Protein AF-A0A9D2L223-F1 (afdb_monomer_lite)

pLDDT: mean 94.82, std 2.97, range [83.81, 98.12]

Secondary structure (DSSP, 8-state):
--EEEEEE-TT-PEEEEEE-SSS-EEEEEESS--HHHHHHHHHHHTT-TT---EEEE--

Foldseek 3Di:
DWEWEWDADPVRKIKIWIDPPPPDIDIDIDDPDDPVRVVVVVCVVVVVPPPDYHYHYPD

Sequence (59 aa):
MKIIFYYYNSTGTLFLSYSDGNGGYADEAYVFYTLRQAIQKFRREYGLQRKHIRVIKLY

Radius of gyration: 10.93 Å; chains: 1; bounding box: 20×21×30 Å

Structure (mmCIF, N/CA/C/O backbone):
data_AF-A0A9D2L223-F1
#
_entry.id   AF-A0A9D2L223-F1
#
loop_
_atom_site.group_PDB
_atom_site.id
_atom_site.type_symbol
_atom_site.label_atom_id
_atom_site.label_alt_id
_atom_site.label_comp_id
_atom_site.label_asym_id
_atom_site.label_entity_id
_atom_site.label_seq_id
_atom_site.pdbx_PDB_ins_code
_atom_site.Cartn_x
_atom_site.Cartn_y
_atom_site.Cartn_z
_atom_site.occupancy
_atom_site.B_iso_or_equiv
_atom_site.auth_seq_id
_atom_site.auth_comp_id
_atom_site.auth_asym_id
_atom_site.auth_atom_id
_atom_site.pdbx_PDB_model_num
ATOM 1 N N . MET A 1 1 ? 3.532 -5.337 -16.403 1.00 87.00 1 MET A N 1
ATOM 2 C CA . MET A 1 1 ? 2.217 -4.722 -16.076 1.00 87.00 1 MET A CA 1
ATOM 3 C C . MET A 1 1 ? 2.275 -4.282 -14.626 1.00 87.00 1 MET A C 1
ATOM 5 O O . MET A 1 1 ? 2.662 -5.095 -13.807 1.00 87.00 1 MET A O 1
ATOM 9 N N . LYS A 1 2 ? 1.921 -3.030 -14.307 1.00 94.62 2 LYS A N 1
ATOM 10 C CA . LYS A 1 2 ? 2.021 -2.516 -12.933 1.00 94.62 2 LYS A CA 1
ATOM 11 C C . LYS A 1 2 ? 0.797 -2.897 -12.102 1.00 94.62 2 LYS A C 1
ATOM 13 O O . LYS A 1 2 ? -0.322 -2.517 -12.464 1.00 94.62 2 LYS A O 1
ATOM 18 N N . ILE A 1 3 ? 1.011 -3.620 -11.010 1.00 97.00 3 ILE A N 1
ATOM 19 C CA . ILE A 1 3 ? -0.039 -4.126 -10.123 1.00 97.00 3 ILE A CA 1
ATOM 20 C C . ILE A 1 3 ? 0.344 -3.821 -8.677 1.00 97.00 3 ILE A C 1
ATOM 22 O O . ILE A 1 3 ? 1.501 -3.979 -8.306 1.00 97.00 3 ILE A O 1
ATOM 26 N N . ILE A 1 4 ? -0.629 -3.384 -7.884 1.00 97.44 4 ILE A N 1
ATOM 27 C CA . ILE A 1 4 ? -0.565 -3.371 -6.425 1.00 97.44 4 ILE A CA 1
ATOM 28 C C . ILE A 1 4 ? -1.579 -4.391 -5.924 1.00 97.44 4 ILE A C 1
ATOM 30 O O . ILE A 1 4 ? -2.779 -4.251 -6.164 1.00 97.44 4 ILE A O 1
ATOM 34 N N . PHE A 1 5 ? -1.101 -5.396 -5.216 1.00 97.56 5 PHE A N 1
ATOM 35 C CA . PHE A 1 5 ? -1.923 -6.267 -4.402 1.00 97.56 5 PHE A CA 1
ATOM 36 C C . PHE A 1 5 ? -2.072 -5.667 -3.013 1.00 97.56 5 PHE A C 1
ATOM 38 O O . PHE A 1 5 ? -1.127 -5.067 -2.499 1.00 97.56 5 PHE A O 1
ATOM 45 N N . TYR A 1 6 ? -3.243 -5.811 -2.402 1.00 98.00 6 TYR A N 1
ATOM 46 C CA . TYR A 1 6 ? -3.434 -5.369 -1.030 1.00 98.00 6 TYR A CA 1
ATOM 47 C C . TYR A 1 6 ? -4.273 -6.327 -0.200 1.00 98.00 6 TYR A C 1
ATOM 49 O O . TYR A 1 6 ? -5.158 -7.019 -0.712 1.00 98.00 6 TYR A O 1
ATOM 57 N N . TYR A 1 7 ? -4.010 -6.319 1.102 1.00 97.06 7 TYR A N 1
ATOM 58 C CA . TYR A 1 7 ? -4.828 -6.994 2.098 1.00 97.06 7 TYR A CA 1
ATOM 59 C C . TYR A 1 7 ? -4.715 -6.305 3.458 1.00 97.06 7 TYR A C 1
ATOM 61 O O . TYR A 1 7 ? -3.777 -5.549 3.715 1.00 97.06 7 TYR A O 1
ATOM 69 N N . TYR A 1 8 ? -5.686 -6.584 4.323 1.00 95.88 8 TYR A N 1
ATOM 70 C CA . TYR A 1 8 ? -5.643 -6.212 5.731 1.00 95.88 8 TYR A CA 1
ATOM 71 C C . TYR A 1 8 ? -5.338 -7.455 6.559 1.00 95.88 8 TYR A C 1
ATOM 73 O O . TYR A 1 8 ? -5.931 -8.508 6.323 1.00 95.88 8 TYR A O 1
ATOM 81 N N . ASN A 1 9 ? -4.420 -7.351 7.515 1.00 94.00 9 ASN A N 1
ATOM 82 C CA . ASN A 1 9 ? -4.226 -8.417 8.497 1.00 94.00 9 ASN A CA 1
ATOM 83 C C . ASN A 1 9 ? -5.260 -8.310 9.642 1.00 94.00 9 ASN A C 1
ATOM 85 O O . ASN A 1 9 ? -6.081 -7.391 9.685 1.00 94.00 9 ASN A O 1
ATOM 89 N N . SER A 1 10 ? -5.187 -9.230 10.608 1.00 93.31 10 SER A N 1
ATOM 90 C CA . SER A 1 10 ? -6.088 -9.271 11.771 1.00 93.31 10 SER A CA 1
ATOM 91 C C . SER A 1 10 ? -5.997 -8.044 12.685 1.00 93.31 10 SER A C 1
ATOM 93 O O . SER A 1 10 ? -6.942 -7.762 13.414 1.00 93.31 10 SER A O 1
ATOM 95 N N . THR 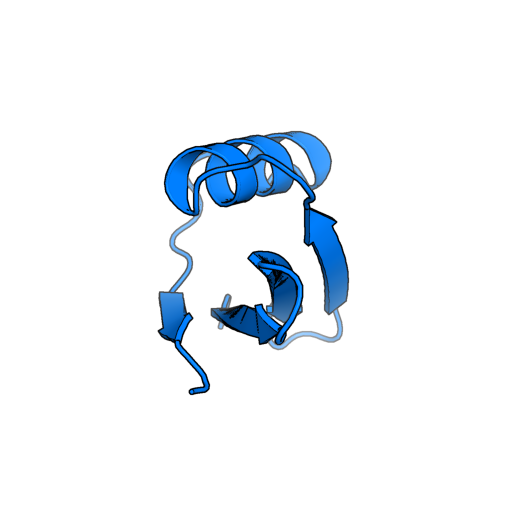A 1 11 ? -4.891 -7.297 12.640 1.00 92.50 11 THR A N 1
ATOM 96 C CA . THR A 1 11 ? -4.695 -6.071 13.427 1.00 92.50 11 THR A CA 1
ATOM 97 C C . THR A 1 11 ? -5.121 -4.807 12.677 1.00 92.50 11 THR A C 1
ATOM 99 O O . THR A 1 11 ? -4.935 -3.706 13.186 1.00 92.50 11 THR A O 1
ATOM 102 N N . GLY A 1 12 ? -5.671 -4.937 11.464 1.00 90.50 12 GLY A N 1
ATOM 103 C CA . GLY A 1 12 ? -6.088 -3.803 10.636 1.00 90.50 12 GLY A CA 1
ATOM 104 C C . GLY A 1 12 ? -4.940 -3.084 9.918 1.00 90.50 12 GLY A C 1
ATOM 105 O O . GLY A 1 12 ? -5.155 -2.014 9.348 1.00 90.50 12 GLY A O 1
ATOM 106 N N . THR A 1 13 ? -3.735 -3.657 9.906 1.00 96.12 13 THR A N 1
ATOM 107 C CA . THR A 1 13 ? -2.604 -3.148 9.121 1.00 96.12 13 THR A CA 1
ATOM 108 C C . THR A 1 13 ? -2.837 -3.444 7.646 1.00 96.12 13 THR A C 1
ATOM 110 O O . THR A 1 13 ? -3.126 -4.583 7.272 1.00 96.12 13 THR A O 1
ATOM 113 N N . LEU A 1 14 ? -2.696 -2.416 6.808 1.00 97.69 14 LEU A N 1
ATOM 114 C CA . LEU A 1 14 ? -2.802 -2.527 5.360 1.00 97.69 14 LEU A CA 1
ATOM 115 C C . LEU A 1 14 ? -1.437 -2.853 4.762 1.00 97.69 14 LEU A C 1
ATOM 117 O O . LEU A 1 14 ? -0.504 -2.065 4.891 1.00 97.69 14 LEU A O 1
ATOM 121 N N . PHE A 1 15 ? -1.350 -3.961 4.044 1.00 97.94 15 PHE A N 1
ATOM 122 C CA . PHE A 1 15 ? -0.168 -4.330 3.277 1.00 97.94 15 PHE A CA 1
ATOM 123 C C . PHE A 1 15 ? -0.397 -4.033 1.801 1.00 97.94 15 PHE A C 1
ATOM 125 O O . PHE A 1 15 ? -1.450 -4.382 1.261 1.00 97.94 15 PHE A O 1
ATOM 132 N N . LEU A 1 16 ? 0.582 -3.400 1.159 1.00 98.12 16 LEU A N 1
ATOM 133 C CA . LEU A 1 16 ? 0.654 -3.221 -0.287 1.00 98.12 16 LEU A CA 1
ATOM 134 C C . LEU A 1 16 ? 1.852 -4.004 -0.820 1.00 98.12 16 LEU A C 1
ATOM 136 O O . LEU A 1 16 ? 2.958 -3.828 -0.323 1.00 98.12 16 LEU A O 1
ATOM 140 N N . SER A 1 17 ? 1.630 -4.812 -1.851 1.00 97.00 17 SER A N 1
ATOM 141 C CA . SER A 1 17 ? 2.686 -5.495 -2.597 1.00 97.00 17 SER A CA 1
ATOM 142 C C . SER A 1 17 ? 2.633 -5.073 -4.056 1.00 97.00 17 SER A C 1
ATOM 144 O O . SER A 1 17 ? 1.611 -5.240 -4.727 1.00 97.00 17 SER A O 1
ATOM 146 N N . TYR A 1 18 ? 3.704 -4.465 -4.546 1.00 97.44 18 TYR A N 1
ATOM 147 C CA . TYR A 1 18 ? 3.801 -3.912 -5.889 1.00 97.44 18 TYR A CA 1
ATOM 148 C C . TYR A 1 18 ? 4.706 -4.754 -6.780 1.00 97.44 18 TYR A C 1
ATOM 150 O O . TYR A 1 18 ? 5.792 -5.160 -6.379 1.00 97.44 18 TYR A O 1
ATOM 158 N N . SER A 1 19 ? 4.294 -4.920 -8.036 1.00 95.19 19 SER A N 1
ATOM 159 C CA . SER A 1 19 ? 5.142 -5.436 -9.107 1.00 95.19 19 SER A CA 1
ATOM 160 C C . SER A 1 19 ? 4.921 -4.644 -10.390 1.00 95.19 19 SER A C 1
ATOM 162 O O . SER A 1 19 ? 3.780 -4.334 -10.750 1.00 95.19 19 SER A O 1
ATOM 164 N N . ASP A 1 20 ? 5.9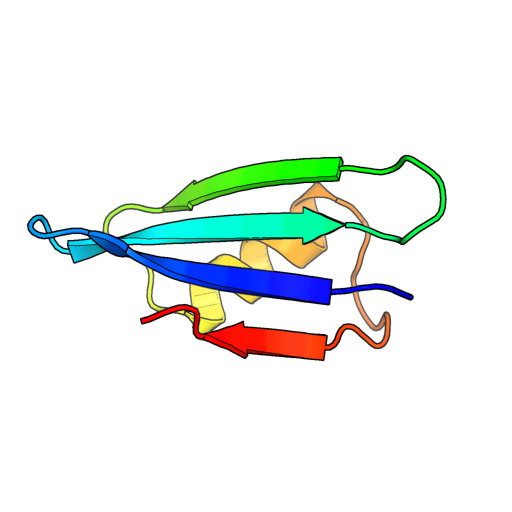94 -4.330 -11.115 1.00 94.12 20 ASP A N 1
ATOM 165 C CA . ASP A 1 20 ? 5.911 -3.709 -12.442 1.00 94.12 20 ASP A CA 1
ATOM 166 C C . ASP A 1 20 ? 5.936 -4.709 -13.613 1.00 94.12 20 ASP A C 1
ATOM 168 O O . ASP A 1 20 ? 5.627 -4.340 -14.758 1.00 94.12 20 ASP A O 1
ATOM 172 N N . GLY A 1 21 ? 6.208 -5.981 -13.312 1.00 89.44 21 GLY A N 1
ATOM 173 C CA . GLY A 1 21 ? 6.373 -7.079 -14.265 1.00 89.44 21 GLY A CA 1
ATOM 174 C C . GLY A 1 21 ? 7.736 -7.135 -14.966 1.00 89.44 21 GLY A C 1
ATOM 175 O O . GLY A 1 21 ? 7.917 -8.010 -15.803 1.00 89.44 21 GLY A O 1
ATOM 176 N N . ASN A 1 22 ? 8.673 -6.244 -14.631 1.00 91.06 22 ASN A N 1
ATOM 177 C CA . ASN A 1 22 ? 10.025 -6.154 -15.196 1.00 91.06 22 ASN A CA 1
ATOM 178 C C . ASN A 1 22 ? 11.111 -6.329 -14.114 1.00 91.06 22 ASN A C 1
ATOM 180 O O . ASN A 1 22 ? 12.230 -5.845 -14.264 1.00 91.06 22 ASN A O 1
ATOM 184 N N . GLY A 1 23 ? 10.774 -7.000 -13.009 1.00 86.75 23 GLY A N 1
ATOM 185 C CA . GLY A 1 23 ? 11.673 -7.206 -11.871 1.00 86.75 23 GLY A CA 1
ATOM 186 C C . GLY A 1 23 ? 11.648 -6.088 -10.824 1.00 86.75 23 GLY A C 1
ATOM 187 O O . GLY A 1 23 ? 12.292 -6.235 -9.791 1.00 86.75 23 GLY A O 1
ATOM 188 N N . GLY A 1 24 ? 10.887 -5.007 -11.031 1.00 89.81 24 GLY A N 1
ATOM 189 C CA . GLY A 1 24 ? 10.640 -3.998 -10.004 1.00 89.81 24 GLY A CA 1
ATOM 190 C C . GLY A 1 24 ? 9.575 -4.474 -9.018 1.00 89.81 24 GLY A C 1
ATOM 191 O O . GLY A 1 24 ? 8.431 -4.717 -9.415 1.00 89.81 24 GLY A O 1
ATOM 192 N N . TYR A 1 25 ? 9.947 -4.582 -7.743 1.00 94.06 25 TYR A N 1
ATOM 193 C CA . TYR A 1 25 ? 9.065 -4.967 -6.642 1.00 94.06 25 TYR A CA 1
ATOM 194 C C . TYR A 1 25 ? 9.237 -4.028 -5.446 1.00 94.06 25 TYR A C 1
ATOM 196 O O . TYR A 1 25 ? 10.303 -3.442 -5.258 1.00 94.06 25 TYR A O 1
ATOM 204 N N . ALA A 1 26 ? 8.173 -3.863 -4.665 1.00 95.94 26 ALA A N 1
ATOM 205 C CA . ALA A 1 26 ? 8.204 -3.142 -3.397 1.00 95.94 26 ALA A CA 1
ATOM 206 C C . ALA A 1 26 ? 7.038 -3.599 -2.519 1.00 95.94 26 ALA A C 1
ATOM 208 O O . ALA A 1 26 ? 5.909 -3.691 -3.003 1.00 95.94 26 ALA A O 1
ATOM 209 N N . ASP A 1 27 ? 7.310 -3.834 -1.240 1.00 96.12 27 ASP A N 1
ATOM 210 C CA . ASP A 1 27 ? 6.311 -4.219 -0.249 1.00 96.12 27 ASP A CA 1
ATOM 211 C C . ASP A 1 27 ? 6.311 -3.196 0.884 1.00 96.12 27 ASP A C 1
ATOM 213 O O . ASP A 1 27 ? 7.364 -2.837 1.405 1.00 96.12 27 ASP A O 1
ATOM 217 N N . GLU A 1 28 ? 5.129 -2.722 1.261 1.00 97.19 28 GLU A N 1
ATOM 218 C CA . GLU A 1 28 ? 4.962 -1.686 2.278 1.00 97.19 28 GLU A CA 1
ATOM 219 C C . GLU A 1 28 ? 3.798 -2.017 3.209 1.00 97.19 28 GLU A C 1
ATOM 221 O O . GLU A 1 28 ? 2.753 -2.526 2.784 1.00 97.19 28 GLU A O 1
ATOM 226 N N . ALA A 1 29 ? 3.959 -1.677 4.485 1.00 96.94 29 ALA A N 1
ATOM 227 C CA . ALA A 1 29 ? 2.936 -1.843 5.507 1.00 96.94 29 ALA A CA 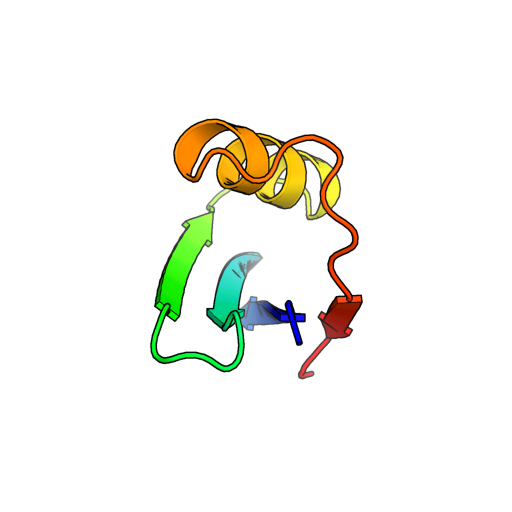1
ATOM 228 C C . ALA A 1 29 ? 2.519 -0.481 6.067 1.00 96.94 29 ALA A C 1
ATOM 230 O O . ALA A 1 29 ? 3.344 0.315 6.513 1.00 96.94 29 ALA A O 1
ATOM 231 N N . TYR A 1 30 ? 1.215 -0.225 6.088 1.00 96.69 30 TYR A N 1
ATOM 232 C CA . TYR A 1 30 ? 0.638 1.027 6.553 1.00 96.69 30 TYR A CA 1
ATOM 233 C C . TYR A 1 30 ? -0.315 0.778 7.724 1.00 96.69 30 TYR A C 1
ATOM 235 O O . TYR A 1 30 ? -1.346 0.116 7.587 1.00 96.69 30 TYR A O 1
ATOM 243 N N . VAL A 1 31 ? 0.009 1.361 8.879 1.00 95.44 31 VAL A N 1
ATOM 244 C CA . VAL A 1 31 ? -0.833 1.343 10.085 1.00 95.44 31 VAL A CA 1
ATOM 245 C C . VAL A 1 31 ? -1.572 2.675 10.192 1.00 95.44 31 VAL A C 1
ATOM 247 O O . VAL A 1 31 ? -0.953 3.726 10.052 1.00 95.44 31 VAL A O 1
ATOM 250 N N . PHE A 1 32 ? -2.885 2.639 10.438 1.00 91.69 32 PHE A N 1
ATOM 251 C CA . PHE A 1 32 ? -3.766 3.822 10.512 1.00 91.69 32 PHE A CA 1
ATOM 252 C C . PHE A 1 32 ? -3.971 4.586 9.191 1.00 91.69 32 PHE A C 1
ATOM 254 O O . PHE A 1 32 ? -4.429 5.727 9.197 1.00 91.69 32 PHE A O 1
ATOM 261 N N . TYR A 1 33 ? -3.683 3.960 8.047 1.00 94.69 33 TYR A N 1
ATOM 262 C CA . TYR A 1 33 ? -4.002 4.521 6.732 1.00 94.69 33 TYR A CA 1
ATOM 263 C C . TYR A 1 33 ? -5.226 3.834 6.136 1.00 94.69 33 TYR A C 1
ATOM 265 O O . TYR A 1 33 ? -5.346 2.608 6.124 1.00 94.69 33 TYR A O 1
ATOM 273 N N . THR A 1 34 ? -6.104 4.628 5.530 1.00 94.81 34 THR A N 1
ATOM 274 C CA . THR A 1 34 ? -7.068 4.095 4.560 1.00 94.81 34 THR A CA 1
ATOM 275 C C . THR A 1 34 ? -6.339 3.614 3.302 1.00 94.81 34 THR A C 1
ATOM 277 O O . THR A 1 34 ? -5.272 4.129 2.955 1.00 94.81 34 THR A O 1
ATOM 280 N N . LEU A 1 35 ? -6.956 2.699 2.546 1.00 96.00 35 LEU A N 1
ATOM 281 C CA . LEU A 1 35 ? -6.415 2.223 1.266 1.00 96.00 35 LEU A CA 1
ATOM 282 C C . LEU A 1 35 ? -6.034 3.369 0.320 1.00 96.00 35 LEU A C 1
ATOM 284 O O . LEU A 1 35 ? -4.961 3.366 -0.282 1.00 96.00 35 LEU A O 1
ATOM 288 N N . ARG A 1 36 ? -6.892 4.390 0.219 1.00 95.94 36 ARG A N 1
ATOM 289 C CA . ARG A 1 36 ? -6.646 5.554 -0.640 1.00 95.94 36 ARG A CA 1
ATOM 290 C C . ARG A 1 36 ? -5.405 6.331 -0.203 1.00 95.94 36 ARG A C 1
ATOM 292 O O . ARG A 1 36 ? -4.605 6.701 -1.060 1.00 95.94 36 ARG A O 1
ATOM 299 N N . GLN A 1 37 ? -5.248 6.583 1.097 1.00 97.06 37 GLN A N 1
ATOM 300 C CA . GLN A 1 37 ? -4.093 7.318 1.620 1.00 97.06 37 GLN A CA 1
ATOM 301 C C . GLN A 1 37 ? -2.799 6.524 1.417 1.00 97.06 37 GLN A C 1
ATOM 303 O O . GLN A 1 37 ? -1.817 7.094 0.944 1.00 97.06 37 GLN A O 1
ATOM 308 N N . ALA A 1 38 ? -2.816 5.218 1.694 1.00 97.31 38 ALA A N 1
ATOM 309 C CA . ALA A 1 38 ? -1.667 4.341 1.480 1.00 97.31 38 ALA A CA 1
ATOM 310 C C . ALA A 1 38 ? -1.238 4.320 0.006 1.00 97.31 38 ALA A C 1
ATOM 312 O O . ALA A 1 38 ? -0.083 4.589 -0.301 1.00 97.31 38 ALA A O 1
ATOM 313 N N . ILE A 1 39 ? -2.175 4.135 -0.932 1.00 96.50 39 ILE A N 1
ATOM 314 C CA . ILE A 1 39 ? -1.871 4.156 -2.374 1.00 96.50 39 ILE A CA 1
ATOM 315 C C . ILE A 1 39 ? -1.316 5.515 -2.817 1.00 96.50 39 ILE A C 1
ATOM 317 O O . ILE A 1 39 ? -0.416 5.575 -3.656 1.00 96.50 39 ILE A O 1
ATOM 321 N N . GLN A 1 40 ? -1.861 6.621 -2.306 1.00 96.56 40 GLN A N 1
ATOM 322 C CA . GLN A 1 40 ? -1.359 7.956 -2.638 1.00 96.56 40 GLN A CA 1
ATOM 323 C C . GLN A 1 40 ? 0.062 8.174 -2.120 1.00 96.56 40 GLN A C 1
ATOM 325 O O . GLN A 1 40 ? 0.883 8.730 -2.851 1.00 96.56 40 GLN A O 1
ATOM 330 N N . LYS A 1 41 ? 0.347 7.735 -0.891 1.00 97.12 41 LYS A N 1
ATOM 331 C CA . LYS A 1 41 ? 1.676 7.806 -0.283 1.00 97.12 41 LYS A CA 1
ATOM 332 C C . LYS A 1 41 ? 2.678 6.942 -1.051 1.00 97.12 41 LYS A C 1
ATOM 334 O O . LYS A 1 41 ? 3.635 7.496 -1.584 1.00 97.12 41 LYS A O 1
ATOM 339 N N . PHE A 1 42 ? 2.355 5.668 -1.263 1.00 96.56 42 PHE A N 1
ATOM 340 C CA . PHE A 1 42 ? 3.141 4.732 -2.068 1.00 96.56 42 PHE A CA 1
ATOM 341 C C . PHE A 1 42 ? 3.470 5.307 -3.453 1.00 96.56 42 PHE A C 1
ATOM 343 O O . PHE A 1 42 ? 4.614 5.333 -3.900 1.00 96.56 42 PHE A O 1
ATOM 350 N N . ARG A 1 43 ? 2.470 5.875 -4.143 1.00 95.69 43 ARG A N 1
ATOM 351 C CA . ARG A 1 43 ? 2.695 6.497 -5.455 1.00 95.69 43 ARG A CA 1
ATOM 352 C C . ARG A 1 43 ? 3.682 7.656 -5.421 1.00 95.69 43 ARG A C 1
ATOM 354 O O . ARG A 1 43 ? 4.369 7.871 -6.417 1.00 95.69 43 ARG A O 1
ATOM 361 N N . ARG A 1 44 ? 3.699 8.444 -4.347 1.00 96.69 44 ARG A N 1
ATOM 362 C CA . ARG A 1 44 ? 4.628 9.569 -4.201 1.00 96.69 44 ARG A CA 1
ATOM 363 C C . ARG A 1 44 ? 6.039 9.075 -3.908 1.00 96.69 44 ARG A C 1
ATOM 365 O O . ARG A 1 44 ? 6.952 9.550 -4.569 1.00 96.69 44 ARG A O 1
ATOM 372 N N . GLU A 1 45 ? 6.182 8.121 -2.995 1.00 96.00 45 GLU A N 1
ATOM 373 C CA . GLU A 1 45 ? 7.474 7.553 -2.581 1.00 96.00 45 GLU A CA 1
ATOM 374 C C . GLU A 1 45 ? 8.198 6.872 -3.745 1.00 96.00 45 GLU A C 1
ATOM 376 O O . GLU A 1 45 ? 9.375 7.122 -3.974 1.00 96.00 45 GLU A O 1
ATOM 381 N N . TYR A 1 46 ? 7.467 6.107 -4.556 1.00 94.38 46 TYR A N 1
ATOM 382 C CA . TYR A 1 46 ? 8.045 5.327 -5.652 1.00 94.38 46 TYR A CA 1
ATOM 383 C C . TYR A 1 46 ? 7.971 6.019 -7.028 1.00 94.38 46 TYR A C 1
ATOM 385 O O . TYR A 1 46 ? 8.189 5.387 -8.062 1.00 94.38 46 TYR A O 1
ATOM 393 N N . GLY A 1 47 ? 7.617 7.310 -7.093 1.00 94.12 47 GLY A N 1
ATOM 394 C CA . GLY A 1 47 ? 7.548 8.052 -8.366 1.00 94.12 47 GLY A CA 1
ATOM 395 C C . GLY A 1 47 ? 6.479 7.536 -9.347 1.00 94.12 47 GLY A C 1
ATOM 396 O O . GLY A 1 47 ? 6.564 7.734 -10.560 1.00 94.12 47 GLY A O 1
ATOM 397 N N . LEU A 1 48 ? 5.436 6.877 -8.838 1.00 94.06 48 LEU A N 1
ATOM 398 C CA . LEU A 1 48 ? 4.365 6.234 -9.613 1.00 94.06 48 LEU A CA 1
ATOM 399 C C . LEU A 1 48 ? 3.123 7.123 -9.796 1.00 94.06 48 LEU A C 1
ATOM 401 O O . LEU A 1 48 ? 2.027 6.662 -10.147 1.00 94.06 48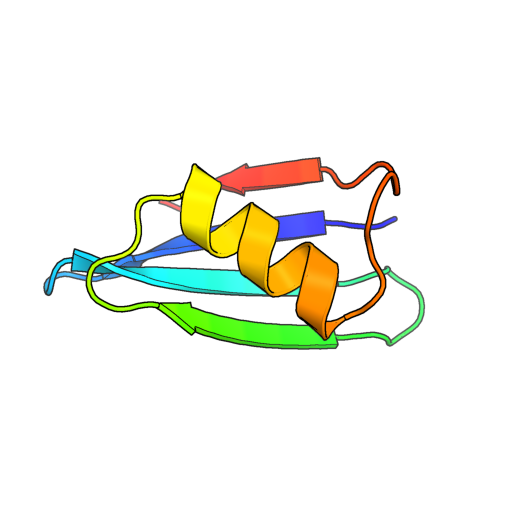 LEU A O 1
ATOM 405 N N . GLN A 1 49 ? 3.277 8.418 -9.550 1.00 94.75 49 GLN A N 1
ATOM 406 C CA . GLN A 1 49 ? 2.235 9.417 -9.749 1.00 94.75 49 GLN A CA 1
ATOM 407 C C . GLN A 1 49 ? 1.743 9.372 -11.205 1.00 94.75 49 GLN A C 1
ATOM 409 O O . GLN A 1 49 ? 2.534 9.289 -12.143 1.00 94.75 49 GLN A O 1
ATOM 414 N N . ARG A 1 50 ? 0.416 9.400 -11.399 1.00 91.62 50 ARG A N 1
ATOM 415 C CA . ARG A 1 50 ? -0.258 9.355 -12.718 1.00 91.62 50 ARG A CA 1
ATOM 416 C C . ARG A 1 50 ? -0.012 8.088 -13.555 1.00 91.62 50 ARG A C 1
ATOM 418 O O . ARG A 1 50 ? -0.569 7.971 -14.641 1.00 91.62 50 ARG A O 1
ATOM 425 N N . LYS A 1 51 ? 0.773 7.115 -13.079 1.00 92.75 51 LYS A N 1
ATOM 426 C CA . LYS A 1 51 ? 0.945 5.832 -13.773 1.00 92.75 51 LYS A CA 1
ATOM 427 C C . LYS A 1 51 ? -0.321 4.992 -13.628 1.00 92.75 51 LYS A C 1
ATOM 429 O O . LYS A 1 51 ? -0.890 4.911 -12.535 1.00 92.75 51 LYS A O 1
ATOM 434 N N . HIS A 1 52 ? -0.738 4.344 -14.714 1.00 93.50 52 HIS A N 1
ATOM 435 C CA . HIS A 1 52 ? -1.801 3.346 -14.664 1.00 93.50 52 HIS A CA 1
ATOM 436 C C . HIS A 1 52 ? -1.294 2.110 -13.908 1.00 93.50 52 HIS A C 1
ATOM 438 O O . HIS A 1 52 ? -0.291 1.508 -14.292 1.00 93.50 52 HIS A O 1
ATOM 444 N N . ILE A 1 53 ? -1.964 1.778 -12.806 1.00 95.25 53 ILE A N 1
ATOM 445 C CA . ILE A 1 53 ? -1.620 0.670 -11.910 1.00 95.25 53 ILE A CA 1
ATOM 446 C C . ILE A 1 53 ? -2.922 -0.021 -11.544 1.00 95.25 53 ILE A C 1
ATOM 448 O O . ILE A 1 53 ? -3.848 0.646 -11.075 1.00 95.25 53 ILE A O 1
ATOM 452 N N . ARG A 1 54 ? -2.986 -1.337 -11.750 1.00 96.50 54 ARG A N 1
A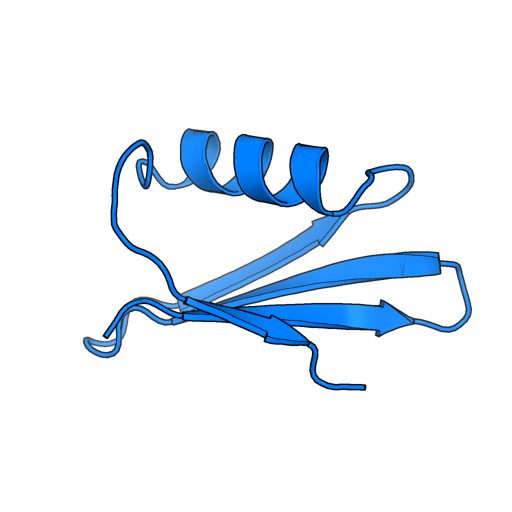TOM 453 C CA . ARG A 1 54 ? -4.126 -2.144 -11.302 1.00 96.50 54 ARG A CA 1
ATOM 454 C C . ARG A 1 54 ? -3.998 -2.375 -9.802 1.00 96.50 54 ARG A C 1
ATOM 456 O O . ARG A 1 54 ? -2.914 -2.699 -9.338 1.00 96.50 54 ARG A O 1
ATOM 463 N N . VAL A 1 55 ? -5.083 -2.206 -9.059 1.00 96.56 55 VAL A N 1
ATOM 464 C CA . VAL A 1 55 ? -5.113 -2.449 -7.612 1.00 96.56 55 VAL A CA 1
ATOM 465 C C . VAL A 1 55 ? -6.045 -3.627 -7.357 1.00 96.56 55 VAL A C 1
ATOM 467 O O . VAL A 1 55 ? -7.194 -3.585 -7.793 1.00 96.56 55 VAL A O 1
ATOM 470 N N . ILE A 1 56 ? -5.547 -4.682 -6.715 1.00 97.31 56 ILE A N 1
ATOM 471 C C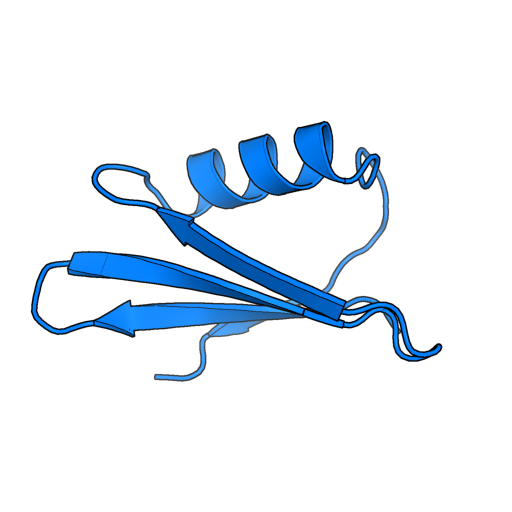A . ILE A 1 56 ? -6.253 -5.959 -6.542 1.00 97.31 56 ILE A CA 1
ATOM 472 C C . ILE A 1 56 ? -6.257 -6.333 -5.056 1.00 97.31 56 ILE A C 1
ATOM 474 O O . ILE A 1 56 ? -5.202 -6.371 -4.429 1.00 97.31 56 ILE A O 1
ATOM 478 N N . LYS A 1 57 ? -7.436 -6.616 -4.492 1.00 96.88 57 LYS A N 1
ATOM 479 C CA . LYS A 1 57 ? -7.571 -7.154 -3.130 1.00 96.88 57 LYS A CA 1
ATOM 480 C C . LYS A 1 57 ? -7.276 -8.653 -3.152 1.00 96.88 57 LYS A C 1
ATOM 482 O O . LYS A 1 57 ? -7.818 -9.341 -4.013 1.00 96.88 57 LYS A O 1
ATOM 487 N N . LEU A 1 58 ? -6.446 -9.146 -2.236 1.00 92.38 58 LEU A N 1
ATOM 488 C CA . LEU A 1 58 ? -6.104 -10.572 -2.174 1.00 92.38 58 LEU A CA 1
ATOM 489 C C . LEU A 1 58 ? -7.107 -11.394 -1.350 1.00 92.38 58 LEU A C 1
ATOM 491 O O . LEU A 1 58 ? -7.428 -12.509 -1.753 1.00 92.38 58 LEU A O 1
ATOM 495 N N . TYR A 1 59 ? -7.622 -10.844 -0.242 1.00 83.81 59 TYR A N 1
ATOM 496 C CA . TYR A 1 59 ? -8.583 -11.497 0.664 1.00 83.81 59 TYR A CA 1
ATOM 497 C C . TYR A 1 59 ? -9.490 -10.446 1.315 1.00 83.81 59 TYR A C 1
ATOM 499 O O . TYR A 1 59 ? -9.002 -9.343 1.657 1.00 83.81 59 TYR A O 1
#